Protein AF-A0A359LQV4-F1 (afdb_monomer_lite)

pLDDT: mean 73.51, std 12.02, range [34.66, 92.38]

Sequence (174 aa):
FDETANEVIVLDWSLTARLNREDRRQVGRLIMAMIFRDQGGVLDAILALSHSSGRADPATGAIVDREVKAFFASLPFVASLTTMDAMRLLELVGVAGVRFPASLVMVRKVLFTLDGVLHDVIGGEVRLDNVISREFVARFAKPSLPPPFGWTDYLAVQLSAFRYATGMWALKSA

Structure (mmCIF, N/CA/C/O backbone):
data_AF-A0A359LQV4-F1
#
_entry.id   AF-A0A359LQV4-F1
#
loop_
_atom_site.group_PDB
_atom_site.id
_atom_site.type_symbol
_atom_site.label_atom_id
_atom_site.label_alt_id
_atom_site.label_comp_id
_atom_site.label_asym_id
_atom_site.label_entity_id
_atom_site.label_seq_id
_atom_site.pdbx_PDB_ins_code
_atom_site.Cartn_x
_atom_site.Cartn_y
_atom_site.Cartn_z
_atom_site.occupancy
_atom_site.B_iso_or_equiv
_atom_site.auth_seq_id
_atom_site.auth_comp_id
_atom_site.auth_asym_id
_atom_site.auth_atom_id
_atom_site.pdbx_PDB_model_num
ATOM 1 N N . PHE A 1 1 ? 6.466 -1.063 -29.909 1.00 53.41 1 PHE A N 1
ATOM 2 C CA . PHE A 1 1 ? 7.868 -0.808 -29.547 1.00 53.41 1 PHE A CA 1
ATOM 3 C C . PHE A 1 1 ? 8.527 -0.264 -30.793 1.00 53.41 1 PHE A C 1
ATOM 5 O O . PHE A 1 1 ? 8.392 -0.901 -31.832 1.00 53.41 1 PHE A O 1
ATOM 12 N N . ASP A 1 2 ? 9.089 0.937 -30.729 1.00 57.44 2 ASP A N 1
ATOM 13 C CA . ASP A 1 2 ? 9.869 1.474 -31.843 1.00 57.44 2 ASP A CA 1
ATOM 14 C C . ASP A 1 2 ? 11.338 1.093 -31.604 1.00 57.44 2 ASP A C 1
ATOM 16 O O . ASP A 1 2 ? 12.004 1.666 -30.739 1.00 57.44 2 ASP A O 1
ATOM 20 N N . GLU A 1 3 ? 11.818 0.074 -32.327 1.00 58.12 3 GLU A N 1
ATOM 21 C CA . GLU A 1 3 ? 13.192 -0.442 -32.213 1.00 58.12 3 GLU A CA 1
ATOM 22 C C . GLU A 1 3 ? 14.245 0.606 -32.597 1.00 58.12 3 GLU A C 1
ATOM 24 O O . GLU A 1 3 ? 15.378 0.549 -32.121 1.00 58.12 3 GLU A O 1
ATOM 29 N N . THR A 1 4 ? 13.874 1.591 -33.418 1.00 58.59 4 THR A N 1
ATOM 30 C CA . THR A 1 4 ? 14.788 2.631 -33.898 1.00 58.59 4 THR A CA 1
ATOM 31 C C . THR A 1 4 ? 15.002 3.767 -32.897 1.00 58.59 4 THR A C 1
ATOM 33 O O . THR A 1 4 ? 16.075 4.368 -32.899 1.00 58.59 4 THR A O 1
ATOM 36 N N . ALA A 1 5 ? 14.032 4.037 -32.017 1.00 65.94 5 ALA A N 1
ATOM 37 C CA . ALA A 1 5 ? 14.122 5.095 -31.003 1.00 65.94 5 ALA A CA 1
ATOM 38 C C . ALA A 1 5 ? 14.371 4.575 -29.572 1.00 65.94 5 ALA A C 1
ATOM 40 O O . ALA A 1 5 ? 14.685 5.362 -28.681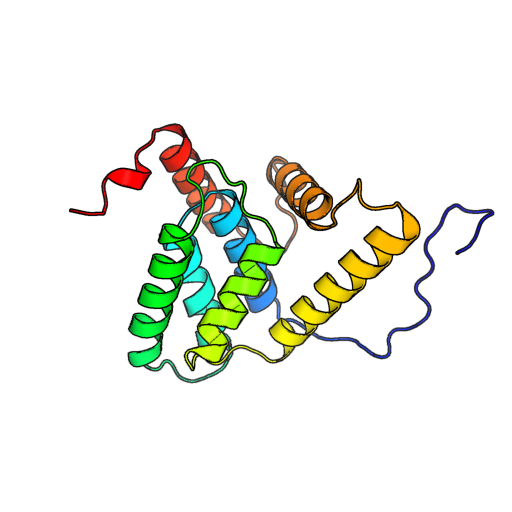 1.00 65.94 5 ALA A O 1
ATOM 41 N N . ASN A 1 6 ? 14.260 3.259 -29.339 1.00 66.00 6 ASN A N 1
ATOM 42 C CA . ASN A 1 6 ? 14.251 2.655 -27.999 1.00 66.00 6 ASN A CA 1
ATOM 43 C C . ASN A 1 6 ? 13.164 3.270 -27.090 1.00 66.00 6 ASN A C 1
ATOM 45 O O . ASN A 1 6 ? 13.369 3.503 -25.896 1.00 66.00 6 ASN A O 1
ATOM 49 N N . GLU A 1 7 ? 11.995 3.549 -27.675 1.00 69.56 7 GLU A N 1
ATOM 50 C CA . GLU A 1 7 ? 10.865 4.190 -27.004 1.00 69.56 7 GLU A CA 1
ATOM 51 C C . GLU A 1 7 ? 9.683 3.226 -26.830 1.00 69.56 7 GLU A C 1
ATOM 53 O O . GLU A 1 7 ? 9.290 2.462 -27.725 1.00 69.56 7 GLU A O 1
ATOM 58 N N . VAL A 1 8 ? 9.070 3.285 -25.646 1.00 70.31 8 VAL A N 1
ATOM 59 C CA . VAL A 1 8 ? 7.829 2.569 -25.346 1.00 70.31 8 VAL A CA 1
ATOM 60 C C . VAL A 1 8 ? 6.649 3.460 -25.720 1.00 70.31 8 VAL A C 1
ATOM 62 O O . VAL A 1 8 ? 6.341 4.429 -25.030 1.00 70.31 8 VAL A O 1
ATOM 65 N N . ILE A 1 9 ? 5.965 3.101 -26.806 1.00 72.81 9 ILE A N 1
ATOM 66 C CA . ILE A 1 9 ? 4.756 3.788 -27.271 1.00 72.81 9 ILE A CA 1
ATOM 67 C C . ILE A 1 9 ? 3.524 3.088 -26.684 1.00 72.81 9 ILE A C 1
ATOM 69 O O . ILE A 1 9 ? 3.287 1.909 -26.952 1.00 72.81 9 ILE A O 1
ATOM 73 N N . VAL A 1 10 ? 2.730 3.821 -25.899 1.00 74.56 10 VAL A N 1
ATOM 74 C CA . VAL A 1 10 ? 1.462 3.343 -25.322 1.00 74.56 10 VAL A CA 1
ATOM 75 C C . VAL A 1 10 ? 0.311 3.711 -26.257 1.00 74.56 10 VAL A C 1
ATOM 77 O O . VAL A 1 10 ? -0.020 4.887 -26.403 1.00 74.56 10 VAL A O 1
ATOM 80 N N . LEU A 1 11 ? -0.287 2.701 -26.894 1.00 74.19 11 LEU A N 1
ATOM 81 C CA . LEU A 1 11 ? -1.308 2.883 -27.935 1.00 74.19 11 LEU A CA 1
ATOM 82 C C . LEU A 1 11 ? -2.748 2.767 -27.414 1.00 74.19 11 LEU A C 1
ATOM 84 O O . LEU A 1 11 ? -3.646 3.382 -27.983 1.00 74.19 11 LEU A O 1
ATOM 88 N N . ASP A 1 12 ? -2.974 2.014 -26.336 1.00 76.56 12 ASP A N 1
ATOM 89 C CA . ASP A 1 12 ? -4.307 1.797 -25.765 1.00 76.56 12 ASP A CA 1
ATOM 90 C C . ASP A 1 12 ? -4.489 2.556 -24.439 1.00 76.56 12 ASP A C 1
ATOM 92 O O . ASP A 1 12 ? -3.694 2.419 -23.508 1.00 76.56 12 ASP A O 1
ATOM 96 N N . TRP A 1 13 ? -5.561 3.351 -24.367 1.00 74.69 13 TRP A N 1
ATOM 97 C CA . TRP A 1 13 ? -5.985 4.142 -23.201 1.00 74.69 13 TRP A CA 1
ATOM 98 C C . TRP A 1 13 ? -7.411 3.789 -22.737 1.00 74.69 13 TRP A C 1
ATOM 100 O O . TRP A 1 13 ? -8.016 4.518 -21.944 1.00 74.69 13 TRP A O 1
ATOM 110 N N . SER A 1 14 ? -7.974 2.680 -23.223 1.00 66.62 14 SER A N 1
ATOM 111 C CA . SER A 1 14 ? -9.354 2.270 -22.938 1.00 66.62 14 SER A CA 1
ATOM 112 C C . SER A 1 14 ? -9.591 1.905 -21.466 1.00 66.62 14 SER A C 1
ATOM 114 O O . SER A 1 14 ? -10.678 2.140 -20.936 1.00 66.62 14 SER A O 1
ATOM 116 N N . LEU A 1 15 ? -8.564 1.413 -20.767 1.00 66.19 15 LEU A N 1
ATOM 117 C CA . LEU A 1 15 ? -8.633 0.989 -19.366 1.00 66.19 15 LEU A CA 1
ATOM 118 C C . LEU A 1 15 ? -8.057 2.051 -18.411 1.00 66.19 15 LEU A C 1
ATOM 120 O O . LEU A 1 15 ? -7.140 1.788 -17.633 1.00 66.19 15 LEU A O 1
ATOM 124 N N . THR A 1 16 ? -8.589 3.275 -18.456 1.00 65.31 16 THR A N 1
ATOM 125 C CA . THR A 1 16 ? -8.126 4.375 -17.590 1.00 65.31 16 THR A CA 1
ATOM 126 C C . THR A 1 16 ? -8.955 4.508 -16.312 1.00 65.31 16 THR A C 1
ATOM 128 O O . THR A 1 16 ? -10.147 4.805 -16.334 1.00 65.31 16 THR A O 1
ATOM 131 N N . ALA A 1 17 ? -8.299 4.350 -15.159 1.00 66.38 17 ALA A N 1
ATOM 132 C CA . ALA A 1 17 ? -8.843 4.755 -13.863 1.00 66.38 17 ALA A CA 1
ATOM 133 C C . ALA A 1 17 ? -8.376 6.166 -13.515 1.00 66.38 17 ALA A C 1
ATOM 135 O O . ALA A 1 17 ? -7.216 6.521 -13.731 1.00 66.38 17 ALA A O 1
ATOM 136 N N . ARG A 1 18 ? -9.235 6.950 -12.860 1.00 69.00 18 ARG A N 1
ATOM 137 C CA . ARG A 1 18 ? -8.805 8.179 -12.186 1.00 69.00 18 ARG A CA 1
ATOM 138 C C . ARG A 1 18 ? -8.732 7.922 -10.689 1.00 69.00 18 ARG A C 1
ATOM 140 O O . ARG A 1 18 ? -9.759 7.724 -10.050 1.00 69.00 18 ARG A O 1
ATOM 147 N N . LEU A 1 19 ? -7.529 7.980 -10.120 1.00 72.44 19 LEU A N 1
ATOM 148 C CA . LEU A 1 19 ? -7.399 8.269 -8.692 1.00 72.44 19 LEU A CA 1
ATOM 149 C C . LEU A 1 19 ? -7.483 9.776 -8.490 1.00 72.44 19 LEU A C 1
ATOM 151 O O . LEU A 1 19 ? -6.826 10.536 -9.216 1.00 72.44 19 LEU A O 1
ATOM 155 N N . ASN A 1 20 ? -8.236 10.205 -7.483 1.00 78.12 20 ASN A N 1
ATOM 156 C CA . ASN A 1 20 ? -8.181 11.588 -7.028 1.00 78.12 20 ASN A CA 1
ATOM 157 C C . ASN A 1 20 ? -6.801 11.870 -6.381 1.00 78.12 20 ASN A C 1
ATOM 159 O O . ASN A 1 20 ? -6.009 10.958 -6.131 1.00 78.12 20 ASN A O 1
ATOM 163 N N . ARG A 1 21 ? -6.463 13.145 -6.163 1.00 78.69 21 ARG A N 1
ATOM 164 C CA . ARG A 1 21 ? -5.146 13.529 -5.621 1.00 78.69 21 ARG A CA 1
ATOM 165 C C . ARG A 1 21 ? -4.898 12.959 -4.219 1.00 78.69 21 ARG A C 1
ATOM 167 O O . ARG A 1 21 ? -3.759 12.616 -3.913 1.00 78.69 21 ARG A O 1
ATOM 174 N N . GLU A 1 22 ? -5.946 12.858 -3.409 1.00 77.25 22 GLU A N 1
ATOM 175 C CA . GLU A 1 22 ? -5.856 12.395 -2.027 1.00 77.25 22 GLU A CA 1
ATOM 176 C C . GLU A 1 22 ? -5.604 10.886 -1.957 1.00 77.25 22 GLU A C 1
ATOM 178 O O . GLU A 1 22 ? -4.654 10.460 -1.313 1.00 77.25 22 GLU A O 1
ATOM 183 N N . ASP A 1 23 ? -6.336 10.080 -2.724 1.00 79.31 23 ASP A N 1
ATOM 184 C CA . ASP A 1 23 ? -6.132 8.635 -2.838 1.00 79.31 23 ASP A CA 1
ATOM 185 C C . ASP A 1 23 ? -4.707 8.326 -3.314 1.00 79.31 23 ASP A C 1
ATOM 187 O O . ASP A 1 23 ? -4.043 7.464 -2.746 1.00 79.31 23 ASP A O 1
ATOM 191 N N . ARG A 1 24 ? -4.181 9.066 -4.308 1.00 81.56 24 ARG A N 1
ATOM 192 C CA . ARG A 1 24 ? -2.781 8.893 -4.759 1.00 81.56 24 ARG A CA 1
ATOM 193 C C . ARG A 1 24 ? -1.793 9.150 -3.629 1.00 81.56 24 ARG A C 1
ATOM 195 O O . ARG A 1 24 ? -0.798 8.439 -3.500 1.00 81.56 24 ARG A O 1
ATOM 202 N N . ARG A 1 25 ? -2.058 10.179 -2.825 1.00 82.56 25 ARG A N 1
ATOM 203 C CA . ARG A 1 25 ? -1.217 10.540 -1.688 1.00 82.56 25 ARG A CA 1
ATOM 204 C C . ARG A 1 25 ? -1.267 9.472 -0.602 1.00 82.56 25 ARG A C 1
ATOM 206 O O . ARG A 1 25 ? -0.215 9.096 -0.094 1.00 82.56 25 ARG A O 1
ATOM 213 N N . GLN A 1 26 ? -2.447 8.954 -0.280 1.00 83.06 26 GLN A N 1
ATOM 214 C CA . GLN A 1 26 ? -2.600 7.918 0.740 1.00 83.06 26 GLN A CA 1
ATOM 215 C C . GLN A 1 26 ? -2.049 6.559 0.284 1.00 83.06 26 GLN A C 1
ATOM 217 O O . GLN A 1 26 ? -1.405 5.881 1.078 1.00 83.06 26 GLN A O 1
ATOM 222 N N . VAL A 1 27 ? -2.174 6.196 -0.998 1.00 83.31 27 VAL A N 1
ATOM 223 C CA . VAL A 1 27 ? -1.494 5.015 -1.571 1.00 83.31 27 VAL A CA 1
ATOM 224 C C . VAL A 1 27 ? 0.021 5.145 -1.439 1.00 83.31 27 VAL A C 1
ATOM 226 O O . VAL A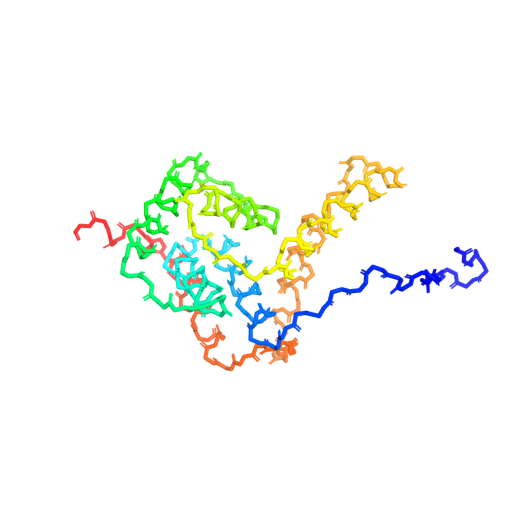 1 27 ? 0.696 4.216 -1.006 1.00 83.31 27 VAL A O 1
ATOM 229 N N . GLY A 1 28 ? 0.565 6.313 -1.764 1.00 80.06 28 GLY A N 1
ATOM 230 C CA . GLY A 1 28 ? 1.988 6.574 -1.608 1.00 80.06 28 GLY A CA 1
ATOM 231 C C . GLY A 1 28 ? 2.474 6.510 -0.160 1.00 80.06 28 GLY A C 1
ATOM 232 O O . GLY A 1 28 ? 3.518 5.926 0.122 1.00 80.06 28 GLY A O 1
ATOM 233 N N . ARG A 1 29 ? 1.691 7.067 0.770 1.00 81.81 29 ARG A N 1
ATOM 234 C CA . ARG A 1 29 ? 1.944 6.968 2.214 1.00 81.81 29 ARG A CA 1
ATOM 235 C C . ARG A 1 29 ? 1.908 5.522 2.692 1.00 81.81 29 ARG A C 1
ATOM 237 O O . ARG A 1 29 ? 2.792 5.133 3.442 1.00 81.81 29 ARG A O 1
ATOM 244 N N . LEU A 1 30 ? 0.942 4.730 2.228 1.00 86.38 30 LEU A N 1
ATOM 245 C CA . LEU A 1 30 ? 0.841 3.308 2.547 1.00 86.38 30 LEU A CA 1
ATOM 246 C C . LEU A 1 30 ? 2.089 2.544 2.087 1.00 86.38 30 LEU A C 1
ATOM 248 O O . LEU A 1 30 ? 2.667 1.805 2.876 1.00 86.38 30 LEU A O 1
ATOM 252 N N . ILE A 1 31 ? 2.526 2.747 0.840 1.00 82.00 31 ILE A N 1
ATOM 253 C CA . ILE A 1 31 ? 3.733 2.102 0.295 1.00 82.00 31 ILE A CA 1
ATOM 254 C C . ILE A 1 31 ? 4.962 2.465 1.137 1.00 82.00 31 ILE A C 1
ATOM 256 O O . ILE A 1 31 ? 5.752 1.592 1.482 1.00 82.00 31 ILE A O 1
ATOM 260 N N . MET A 1 32 ? 5.096 3.731 1.536 1.00 77.44 32 MET A N 1
ATOM 261 C CA . MET A 1 32 ? 6.203 4.177 2.386 1.00 77.44 32 MET A CA 1
ATOM 262 C C . MET A 1 32 ? 6.145 3.585 3.787 1.00 77.44 32 MET A C 1
ATOM 264 O O . MET A 1 32 ? 7.139 3.046 4.264 1.00 77.44 32 MET A O 1
ATOM 268 N N . ALA A 1 33 ? 4.986 3.654 4.438 1.00 81.56 33 ALA A N 1
ATOM 269 C CA . ALA A 1 33 ? 4.800 3.092 5.766 1.00 81.56 33 ALA A CA 1
ATOM 270 C C . ALA A 1 33 ? 5.069 1.579 5.767 1.00 81.56 33 ALA A C 1
ATOM 272 O O . ALA A 1 33 ? 5.677 1.066 6.701 1.00 81.56 33 ALA A O 1
ATOM 273 N N . MET A 1 34 ? 4.719 0.880 4.682 1.00 83.88 34 MET A N 1
ATOM 274 C CA . MET A 1 34 ? 5.097 -0.515 4.469 1.00 83.88 34 MET A CA 1
ATOM 275 C C . MET A 1 34 ? 6.615 -0.678 4.353 1.00 83.88 34 MET A C 1
ATOM 277 O O . MET A 1 34 ? 7.191 -1.405 5.157 1.00 83.88 34 MET A O 1
ATOM 281 N N . ILE A 1 35 ? 7.290 0.037 3.447 1.00 76.50 35 ILE A N 1
ATOM 282 C CA . ILE A 1 35 ? 8.757 -0.038 3.279 1.00 76.50 35 ILE A CA 1
ATOM 283 C C . ILE A 1 35 ? 9.500 0.212 4.606 1.00 76.50 35 ILE A C 1
ATOM 285 O O . ILE A 1 35 ? 10.453 -0.501 4.919 1.00 76.50 35 ILE A O 1
ATOM 289 N N . PHE A 1 36 ? 9.043 1.178 5.410 1.00 77.44 36 PHE A N 1
ATOM 290 C CA . PHE A 1 36 ? 9.631 1.519 6.715 1.00 77.44 36 PHE A CA 1
ATOM 291 C C . PHE A 1 36 ? 9.114 0.682 7.890 1.00 77.44 36 PHE A C 1
ATOM 293 O O . PHE A 1 36 ? 9.527 0.909 9.028 1.00 77.44 36 PHE A O 1
ATOM 300 N N . ARG A 1 37 ? 8.222 -0.282 7.640 1.00 77.81 37 ARG A N 1
ATOM 301 C CA . ARG A 1 37 ? 7.556 -1.095 8.668 1.00 77.81 37 ARG A CA 1
ATOM 302 C C . ARG A 1 37 ? 6.880 -0.250 9.763 1.00 77.81 37 ARG A C 1
ATOM 304 O O . ARG A 1 37 ? 6.783 -0.673 10.915 1.00 77.81 37 ARG A O 1
ATOM 311 N N . ASP A 1 38 ? 6.391 0.934 9.402 1.00 82.81 38 ASP A N 1
ATOM 312 C CA . ASP A 1 38 ? 5.624 1.818 10.274 1.00 82.81 38 ASP A CA 1
ATOM 313 C C . ASP A 1 38 ? 4.165 1.362 10.330 1.00 82.81 38 ASP A C 1
ATOM 315 O O . ASP A 1 38 ? 3.306 1.814 9.572 1.00 82.81 38 ASP A O 1
ATOM 319 N N . GLN A 1 39 ? 3.880 0.451 11.257 1.00 84.38 39 GLN A N 1
ATOM 320 C CA . GLN A 1 39 ? 2.538 -0.089 11.458 1.00 84.38 39 GLN A CA 1
ATOM 321 C C . GLN A 1 39 ? 1.486 1.005 11.732 1.00 84.38 39 GLN A C 1
ATOM 323 O O . GLN A 1 39 ? 0.344 0.881 11.289 1.00 84.38 39 GLN A O 1
ATOM 328 N N . GLY A 1 40 ? 1.859 2.080 12.438 1.00 82.25 40 GLY A N 1
ATOM 329 C CA . GLY A 1 40 ? 0.957 3.203 12.713 1.00 82.25 40 GLY A CA 1
ATOM 330 C C . GLY A 1 40 ? 0.637 3.988 11.444 1.00 82.25 40 GLY A C 1
ATOM 331 O O . GLY A 1 40 ? -0.530 4.218 11.140 1.00 82.25 40 GLY A O 1
ATOM 332 N N . GLY A 1 41 ? 1.664 4.300 10.650 1.00 83.62 41 GLY A N 1
ATOM 333 C CA . GLY A 1 41 ? 1.493 4.936 9.344 1.00 83.62 41 GLY A CA 1
ATOM 334 C C . GLY A 1 41 ? 0.662 4.098 8.365 1.00 83.62 41 GLY A C 1
ATOM 335 O O . GLY A 1 41 ? -0.127 4.653 7.599 1.00 83.62 41 GLY A O 1
ATOM 336 N N . VAL A 1 42 ? 0.785 2.766 8.415 1.00 87.25 42 VAL A N 1
ATOM 337 C CA . VAL A 1 42 ? -0.039 1.843 7.616 1.00 87.25 42 VAL A CA 1
ATOM 338 C C . VAL A 1 42 ? -1.507 1.907 8.040 1.00 87.25 42 VAL A C 1
ATOM 340 O O . VAL A 1 42 ? -2.377 2.059 7.182 1.00 87.25 42 VAL A O 1
ATOM 343 N N . LEU A 1 43 ? -1.788 1.831 9.345 1.00 88.50 43 LEU A N 1
ATOM 344 C CA . LEU A 1 43 ? -3.142 1.949 9.894 1.00 88.50 43 LEU A CA 1
ATOM 345 C C . LEU A 1 43 ? -3.803 3.267 9.463 1.00 88.50 43 LEU A C 1
ATOM 347 O O . LEU A 1 43 ? -4.903 3.252 8.906 1.00 88.50 43 LEU A O 1
ATOM 351 N N . ASP A 1 44 ? -3.109 4.390 9.653 1.00 87.06 44 ASP A N 1
ATOM 352 C CA . ASP A 1 44 ? -3.619 5.723 9.322 1.00 87.06 44 ASP A CA 1
ATOM 353 C C . ASP A 1 44 ? -3.900 5.874 7.820 1.00 87.06 44 ASP A C 1
ATOM 355 O O . ASP A 1 44 ? -4.937 6.418 7.425 1.00 87.06 44 ASP A O 1
ATOM 359 N N . ALA A 1 45 ? -3.008 5.359 6.967 1.00 88.38 45 ALA A N 1
ATOM 360 C CA . ALA A 1 45 ? -3.182 5.405 5.518 1.00 88.38 45 ALA A CA 1
ATOM 361 C C . ALA A 1 45 ? -4.385 4.565 5.057 1.00 88.38 45 ALA A C 1
ATOM 363 O O . ALA A 1 45 ? -5.165 5.019 4.218 1.00 88.38 45 ALA A O 1
ATOM 364 N N . ILE A 1 46 ? -4.575 3.366 5.619 1.00 89.31 46 ILE A N 1
ATOM 365 C CA . ILE A 1 46 ? -5.711 2.498 5.277 1.00 89.31 46 ILE A CA 1
ATOM 366 C C . ILE A 1 46 ? -7.030 3.117 5.743 1.00 89.31 46 ILE A C 1
ATOM 368 O O . ILE A 1 46 ? -8.003 3.116 4.986 1.00 89.31 46 ILE A O 1
ATOM 372 N N . LEU A 1 47 ? -7.068 3.699 6.944 1.00 88.06 47 LEU A N 1
ATOM 373 C CA . LEU A 1 47 ? -8.253 4.408 7.426 1.00 88.06 47 LEU A CA 1
ATOM 374 C C . LEU A 1 47 ? -8.589 5.595 6.523 1.00 88.06 47 LEU A C 1
ATOM 376 O O . LEU A 1 47 ? -9.737 5.717 6.094 1.00 88.06 47 LEU A O 1
ATOM 380 N N . ALA A 1 48 ? -7.601 6.408 6.145 1.00 86.56 48 ALA A N 1
ATOM 381 C CA . ALA A 1 48 ? -7.803 7.525 5.223 1.00 86.56 48 ALA A CA 1
ATOM 382 C C . ALA A 1 48 ? -8.350 7.073 3.853 1.00 86.56 48 ALA A C 1
ATOM 384 O O . ALA A 1 48 ? -9.277 7.696 3.332 1.00 86.56 48 ALA A O 1
ATOM 385 N N . LEU A 1 49 ? -7.839 5.962 3.306 1.00 86.31 49 LEU A N 1
ATOM 386 C CA . LEU A 1 49 ? -8.352 5.351 2.070 1.00 86.31 49 LEU A CA 1
ATOM 387 C C . LEU A 1 49 ? -9.772 4.784 2.236 1.00 86.31 49 LEU A C 1
ATOM 389 O O . LEU A 1 49 ? -10.576 4.835 1.308 1.00 86.31 49 LEU A O 1
ATOM 393 N N . SER A 1 50 ? -10.117 4.255 3.410 1.00 85.88 50 SER A N 1
ATOM 394 C CA . SER A 1 50 ? -11.478 3.774 3.678 1.00 85.88 50 SER A CA 1
ATOM 395 C C . SER A 1 50 ? -12.481 4.933 3.766 1.00 85.88 50 SER A C 1
ATOM 397 O O . SER A 1 50 ? -13.580 4.857 3.217 1.00 85.88 50 SER A O 1
ATOM 399 N N . HIS A 1 51 ? -12.080 6.057 4.368 1.00 82.56 51 HIS A N 1
ATOM 400 C CA . HIS A 1 51 ? -12.919 7.247 4.507 1.00 82.56 51 HIS A CA 1
ATOM 401 C C . HIS A 1 51 ? -13.192 7.946 3.174 1.00 82.56 51 HIS A C 1
ATOM 403 O O . HIS A 1 51 ? -14.277 8.497 2.996 1.00 82.56 51 HIS A O 1
ATOM 409 N N . SER A 1 52 ? -12.272 7.883 2.205 1.00 75.50 52 SER A N 1
ATOM 410 C CA . SER A 1 52 ? -12.539 8.417 0.861 1.00 75.50 52 SER A CA 1
ATOM 411 C C . SER A 1 52 ? -13.611 7.624 0.096 1.00 75.50 52 SER A C 1
ATOM 413 O O . SER A 1 52 ? -14.136 8.105 -0.908 1.00 75.50 52 SER A O 1
ATOM 415 N N . SER A 1 53 ? -14.003 6.452 0.607 1.00 69.75 53 SER A N 1
ATOM 416 C CA . SER A 1 53 ? -15.009 5.562 0.014 1.00 69.75 53 SER A CA 1
ATOM 417 C C . SER A 1 53 ? -16.434 5.794 0.525 1.00 69.75 53 SER A C 1
ATOM 419 O O . SER A 1 53 ? -17.377 5.241 -0.047 1.00 69.75 53 SER A O 1
ATOM 421 N N . GLY A 1 54 ? -16.623 6.555 1.612 1.00 70.56 54 GLY A N 1
ATOM 422 C CA . GLY A 1 54 ? -17.943 6.762 2.211 1.00 70.56 54 GLY A CA 1
ATOM 423 C C . GLY A 1 54 ? -17.932 7.111 3.702 1.00 70.56 54 GLY A C 1
ATOM 424 O O . GLY A 1 54 ? -16.956 7.613 4.251 1.00 70.56 54 GLY A O 1
ATOM 425 N N . ARG A 1 55 ? -19.070 6.880 4.369 1.00 69.44 55 ARG A N 1
ATOM 426 C CA . ARG A 1 55 ? -19.288 7.265 5.772 1.00 69.44 55 ARG A CA 1
ATOM 427 C C . ARG A 1 55 ? -18.373 6.466 6.706 1.00 69.44 55 ARG A C 1
ATOM 429 O O . ARG A 1 55 ? -18.295 5.248 6.595 1.00 69.44 55 ARG A O 1
ATOM 436 N N . ALA A 1 56 ? -17.724 7.165 7.636 1.00 68.25 56 ALA A N 1
ATOM 437 C CA . ALA A 1 56 ? -16.914 6.559 8.684 1.00 68.25 56 ALA A CA 1
ATOM 438 C C . ALA A 1 56 ? -17.770 5.618 9.549 1.00 68.25 56 ALA A C 1
ATOM 440 O O . ALA A 1 56 ? -18.687 6.074 10.232 1.00 68.25 56 ALA A O 1
ATOM 441 N N . ASP A 1 57 ? -17.467 4.323 9.501 1.00 77.50 57 ASP A N 1
ATOM 442 C CA . ASP A 1 57 ? -18.033 3.316 10.397 1.00 77.50 57 ASP A CA 1
ATOM 443 C C . ASP A 1 57 ? -17.042 3.066 11.548 1.00 77.50 57 ASP A C 1
ATOM 445 O O . ASP A 1 57 ? -15.884 2.725 11.282 1.00 77.50 57 ASP A O 1
ATOM 449 N N . PRO A 1 58 ? -17.455 3.229 12.819 1.00 75.50 58 PRO A N 1
ATOM 450 C CA . PR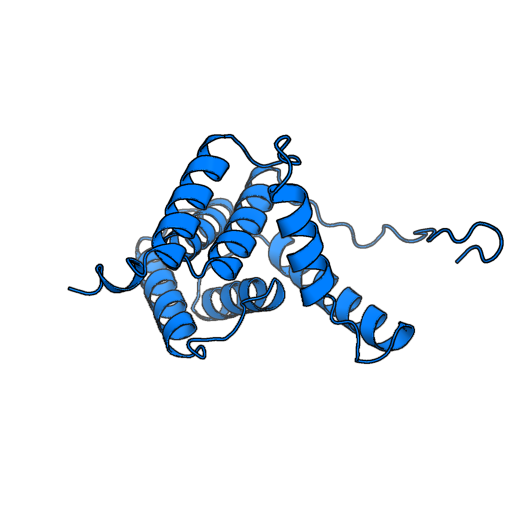O A 1 58 ? -16.634 2.883 13.977 1.00 75.50 58 PRO A CA 1
ATOM 451 C C . PRO A 1 58 ? -16.080 1.448 13.942 1.00 75.50 58 PRO A C 1
ATOM 453 O O . PRO A 1 58 ? -14.979 1.213 14.442 1.00 75.50 58 PRO A O 1
ATOM 456 N N . ALA A 1 59 ? -16.795 0.498 13.326 1.00 82.25 59 ALA A N 1
ATOM 457 C CA . ALA A 1 59 ? -16.341 -0.887 13.198 1.00 82.25 59 ALA A CA 1
ATOM 458 C C . ALA A 1 59 ? -15.134 -1.036 12.254 1.00 82.25 59 ALA A C 1
ATOM 460 O O . ALA A 1 59 ? -14.292 -1.912 12.469 1.00 82.25 59 ALA A O 1
ATOM 461 N N . THR A 1 60 ? -14.992 -0.148 11.262 1.00 85.88 60 THR A N 1
ATOM 462 C CA . THR A 1 60 ? -13.856 -0.142 10.326 1.00 85.88 60 THR A CA 1
ATOM 463 C C . THR A 1 60 ? -12.533 0.008 11.067 1.00 85.88 60 THR A C 1
ATOM 465 O O . THR A 1 60 ? -11.589 -0.712 10.763 1.00 85.88 60 THR A O 1
ATOM 468 N N . GLY A 1 61 ? -12.469 0.875 12.083 1.00 87.12 61 GLY A N 1
ATOM 469 C CA . GLY A 1 61 ? -11.254 1.088 12.875 1.00 87.12 61 GLY A CA 1
ATOM 470 C C . GLY A 1 61 ? -10.722 -0.198 13.509 1.00 87.12 61 GLY A C 1
ATOM 471 O O . GLY A 1 61 ? -9.544 -0.523 13.370 1.00 87.12 61 GLY A O 1
ATOM 472 N N . ALA A 1 62 ? -11.611 -0.959 14.151 1.00 87.88 62 ALA A N 1
ATOM 473 C CA . ALA A 1 62 ? -11.257 -2.211 14.814 1.00 87.88 62 ALA A CA 1
ATOM 474 C C . ALA A 1 62 ? -10.848 -3.309 13.818 1.00 87.88 62 ALA A C 1
ATOM 476 O O . ALA A 1 62 ? -9.925 -4.076 14.092 1.00 87.88 62 ALA A O 1
ATOM 477 N N . ILE A 1 63 ? -11.513 -3.376 12.658 1.00 89.94 63 ILE A N 1
ATOM 478 C CA . ILE A 1 63 ? -11.168 -4.332 11.600 1.00 89.94 63 ILE A CA 1
ATOM 479 C C . ILE A 1 63 ? -9.783 -4.009 11.035 1.00 89.94 63 ILE A C 1
ATOM 481 O O . ILE A 1 63 ? -8.930 -4.891 10.997 1.00 89.94 63 ILE A O 1
ATOM 485 N N . VAL A 1 64 ? -9.531 -2.751 10.655 1.00 90.50 64 VAL A N 1
ATOM 486 C CA . VAL A 1 64 ? -8.237 -2.344 10.089 1.00 90.50 64 VAL A CA 1
ATOM 487 C C . VAL A 1 64 ? -7.106 -2.596 11.086 1.00 90.50 64 VAL A C 1
ATOM 489 O O . VAL A 1 64 ? -6.105 -3.201 10.711 1.00 90.50 64 VAL A O 1
ATOM 492 N N . ASP A 1 65 ? -7.260 -2.201 12.353 1.00 89.75 65 ASP A N 1
ATOM 493 C CA . ASP A 1 65 ? -6.233 -2.429 13.380 1.00 89.75 65 ASP A CA 1
ATOM 494 C C . ASP A 1 65 ? -5.900 -3.921 13.543 1.00 89.75 65 ASP A C 1
ATOM 496 O O . ASP A 1 65 ? -4.723 -4.296 13.576 1.00 89.75 65 ASP A O 1
ATOM 500 N N . ARG A 1 66 ? -6.923 -4.785 13.571 1.00 91.69 66 ARG A N 1
ATOM 501 C CA . ARG A 1 66 ? -6.744 -6.239 13.665 1.00 91.69 66 ARG A CA 1
ATOM 502 C C . ARG A 1 66 ? -5.989 -6.801 12.463 1.00 91.69 66 ARG A C 1
ATOM 504 O O . ARG A 1 66 ? -5.017 -7.529 12.659 1.00 91.69 66 ARG A O 1
ATOM 511 N N . GLU A 1 67 ? -6.417 -6.477 11.244 1.00 92.38 67 GLU A N 1
ATOM 512 C CA . GLU A 1 67 ? -5.802 -7.016 10.024 1.00 92.38 67 GLU A CA 1
ATOM 513 C C . GLU A 1 67 ? -4.366 -6.503 9.839 1.00 92.38 67 GLU A C 1
ATOM 515 O O . GLU A 1 67 ? -3.480 -7.276 9.481 1.00 92.38 67 GLU A O 1
ATOM 520 N N . VAL A 1 68 ? -4.094 -5.232 10.158 1.00 89.88 68 VAL A N 1
ATOM 521 C CA . VAL A 1 68 ? -2.737 -4.663 10.114 1.00 89.88 68 VAL A CA 1
ATOM 522 C C . VAL A 1 68 ? -1.824 -5.360 11.127 1.00 89.88 68 VAL A C 1
ATOM 524 O O . VAL A 1 68 ? -0.718 -5.768 10.771 1.00 89.88 68 VAL A O 1
ATOM 527 N N . LYS A 1 69 ? -2.278 -5.558 12.372 1.00 89.38 69 LYS A N 1
ATOM 528 C CA . LYS A 1 69 ? -1.512 -6.295 13.394 1.00 89.38 69 LYS A CA 1
ATOM 529 C C . LYS A 1 69 ? -1.234 -7.733 12.969 1.00 89.38 69 LYS A C 1
ATOM 531 O O . LYS A 1 69 ? -0.093 -8.181 13.067 1.00 89.38 69 LYS A O 1
ATOM 536 N N . ALA A 1 70 ? -2.253 -8.439 12.482 1.00 89.12 70 ALA A N 1
ATOM 537 C CA . ALA A 1 70 ? -2.123 -9.819 12.023 1.00 89.12 70 ALA A CA 1
ATOM 538 C C . ALA A 1 70 ? -1.149 -9.930 10.842 1.00 89.12 70 ALA A C 1
ATOM 540 O O . ALA A 1 70 ? -0.283 -10.806 10.832 1.00 89.12 70 ALA A O 1
ATOM 541 N N . PHE A 1 71 ? -1.235 -8.999 9.890 1.00 89.00 71 PHE A N 1
ATOM 542 C CA . PHE A 1 71 ? -0.324 -8.932 8.758 1.00 89.00 71 PHE A CA 1
ATOM 543 C C . PHE A 1 71 ? 1.118 -8.749 9.229 1.00 89.00 71 PHE A C 1
ATOM 545 O O . PHE A 1 71 ? 1.966 -9.576 8.906 1.00 89.00 71 PHE A O 1
ATOM 552 N N . PHE A 1 72 ? 1.393 -7.745 10.065 1.00 84.81 72 PHE A N 1
ATOM 553 C CA . PHE A 1 72 ? 2.746 -7.483 10.563 1.00 84.81 72 PHE A CA 1
ATOM 554 C C . PHE A 1 72 ? 3.314 -8.617 11.422 1.00 84.81 72 PHE A C 1
ATOM 556 O O . PHE A 1 72 ? 4.503 -8.914 11.313 1.00 84.81 72 PHE A O 1
ATOM 563 N N . ALA A 1 73 ? 2.476 -9.281 12.221 1.00 85.44 73 ALA A N 1
ATOM 564 C CA . ALA A 1 73 ? 2.870 -10.446 13.011 1.00 85.44 73 ALA A CA 1
ATOM 565 C C . ALA A 1 73 ? 3.224 -11.666 12.143 1.00 85.44 73 ALA A C 1
ATOM 567 O O . ALA A 1 73 ? 4.050 -12.483 12.543 1.00 85.44 73 ALA A O 1
ATOM 568 N N . SER A 1 74 ? 2.624 -11.789 10.954 1.00 85.00 74 SER A N 1
ATOM 569 C CA . SER A 1 74 ? 2.910 -12.882 10.014 1.00 85.00 74 SER A CA 1
ATOM 570 C C . SER A 1 74 ? 4.203 -12.692 9.210 1.00 85.00 74 SER A C 1
ATOM 572 O O . SER A 1 74 ? 4.667 -13.626 8.556 1.00 85.00 74 SER A O 1
ATOM 574 N N . LEU A 1 75 ? 4.791 -11.491 9.234 1.00 80.94 75 LEU A N 1
ATOM 575 C CA . LEU A 1 75 ? 5.955 -11.165 8.419 1.00 80.94 75 LEU A CA 1
ATOM 576 C C . LEU A 1 75 ? 7.268 -11.589 9.087 1.00 80.94 75 LEU A C 1
ATOM 578 O O . LEU A 1 75 ? 7.459 -11.348 10.281 1.00 80.94 75 LEU A O 1
ATOM 582 N N . PRO A 1 76 ? 8.251 -12.079 8.309 1.00 74.06 76 PRO A N 1
ATOM 583 C CA . PRO A 1 76 ? 9.605 -12.268 8.811 1.00 74.06 76 PRO A CA 1
ATOM 584 C C . PRO A 1 76 ? 10.185 -10.935 9.308 1.00 74.06 76 PRO A C 1
ATOM 586 O O . PRO A 1 76 ? 9.996 -9.888 8.677 1.00 74.06 76 PRO A O 1
ATOM 589 N N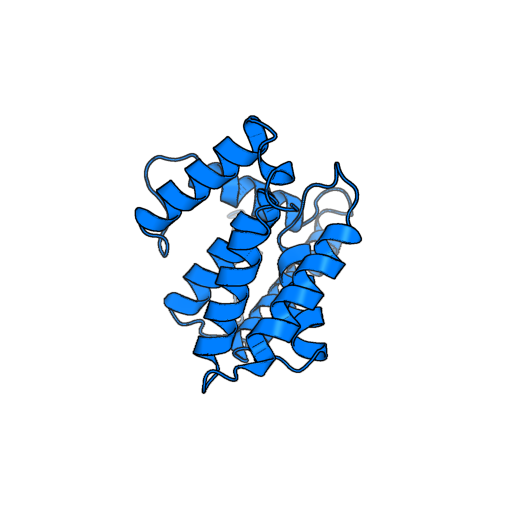 . PHE A 1 77 ? 10.940 -10.977 10.410 1.00 61.53 77 PHE A N 1
ATOM 590 C CA . PHE A 1 77 ? 11.551 -9.794 11.037 1.00 61.53 77 PHE A CA 1
ATOM 591 C C . PHE A 1 77 ? 12.475 -9.014 10.080 1.00 61.53 77 PHE A C 1
ATOM 593 O O . PHE A 1 77 ? 12.582 -7.798 10.179 1.00 61.53 77 PHE A O 1
ATOM 600 N N . VAL A 1 78 ? 13.086 -9.710 9.113 1.00 59.25 78 VAL A N 1
ATOM 601 C CA . VAL A 1 78 ? 14.067 -9.158 8.156 1.00 59.25 78 VAL A CA 1
ATOM 602 C C . VAL A 1 78 ? 13.484 -9.006 6.737 1.00 59.25 78 VAL A C 1
ATOM 604 O O . VAL A 1 78 ? 14.197 -8.660 5.801 1.00 59.25 78 VAL A O 1
ATOM 607 N N . ALA A 1 79 ? 12.185 -9.257 6.536 1.00 62.75 79 ALA A N 1
ATOM 608 C CA . ALA A 1 79 ? 11.578 -9.097 5.215 1.00 62.75 79 ALA A CA 1
ATOM 609 C C . ALA A 1 79 ? 11.440 -7.610 4.847 1.00 62.75 79 ALA A C 1
ATOM 611 O O . ALA A 1 79 ? 10.849 -6.828 5.600 1.00 62.75 79 ALA A O 1
ATOM 612 N N . SER A 1 80 ? 11.964 -7.241 3.675 1.00 63.72 80 SER A N 1
ATOM 613 C CA . SER A 1 80 ? 11.667 -5.960 3.032 1.00 63.72 80 SER A CA 1
ATOM 614 C C . SER A 1 80 ? 10.229 -5.997 2.518 1.00 63.72 80 SER A C 1
ATOM 616 O O . SER A 1 80 ? 9.866 -6.930 1.803 1.00 63.72 80 SER A O 1
ATOM 618 N N . LEU A 1 81 ? 9.414 -5.018 2.916 1.00 73.81 81 LEU A N 1
ATOM 619 C CA . LEU A 1 81 ? 8.033 -4.912 2.455 1.00 73.81 81 LEU A CA 1
ATOM 620 C C . LEU A 1 81 ? 7.960 -4.123 1.156 1.00 73.81 81 LEU A C 1
ATOM 622 O O . LEU A 1 81 ? 8.611 -3.090 0.985 1.00 73.81 81 LEU A O 1
ATOM 626 N N . THR A 1 82 ? 7.149 -4.639 0.245 1.00 76.12 82 THR A N 1
ATOM 627 C CA . THR A 1 82 ? 7.060 -4.183 -1.138 1.00 76.12 82 THR A CA 1
ATOM 628 C C . THR A 1 82 ? 5.742 -3.470 -1.425 1.00 76.12 82 THR A C 1
ATOM 630 O O . THR A 1 82 ? 4.810 -3.448 -0.616 1.00 76.12 82 THR A O 1
ATOM 633 N N . THR A 1 83 ? 5.646 -2.889 -2.621 1.00 78.12 83 THR A N 1
ATOM 634 C CA . THR A 1 83 ? 4.395 -2.289 -3.102 1.00 78.12 83 THR A CA 1
ATOM 635 C C . THR A 1 83 ? 3.283 -3.337 -3.203 1.00 78.12 83 THR A C 1
ATOM 637 O O . THR A 1 83 ? 2.129 -3.047 -2.881 1.00 78.12 83 THR A O 1
ATOM 640 N N . MET A 1 84 ? 3.610 -4.572 -3.584 1.00 80.69 84 MET A N 1
ATOM 641 C CA . MET A 1 84 ? 2.631 -5.657 -3.653 1.00 80.69 84 MET A CA 1
ATOM 642 C C . MET A 1 84 ? 2.135 -6.098 -2.272 1.00 80.69 84 MET A C 1
ATOM 644 O O . MET A 1 84 ? 0.949 -6.399 -2.131 1.00 80.69 84 MET A O 1
ATOM 648 N N . ASP A 1 85 ? 2.974 -6.036 -1.233 1.00 85.00 85 ASP A N 1
ATOM 649 C CA . ASP A 1 85 ? 2.544 -6.287 0.151 1.00 85.00 85 ASP A CA 1
ATOM 650 C C . ASP A 1 85 ? 1.517 -5.249 0.624 1.00 85.00 85 ASP A C 1
ATOM 652 O O . ASP A 1 85 ? 0.526 -5.602 1.266 1.00 85.00 85 ASP A O 1
ATOM 656 N N . ALA A 1 86 ? 1.696 -3.980 0.244 1.00 85.62 86 ALA A N 1
ATOM 657 C CA . ALA A 1 86 ? 0.719 -2.925 0.510 1.00 85.62 86 ALA A CA 1
ATOM 658 C C . ALA A 1 86 ? -0.636 -3.219 -0.162 1.00 85.62 86 ALA A C 1
ATOM 660 O O . ALA A 1 86 ? -1.692 -3.090 0.460 1.00 85.62 86 ALA A O 1
ATOM 661 N N . MET A 1 87 ? -0.614 -3.658 -1.425 1.00 86.69 87 MET A N 1
ATOM 662 C CA . MET A 1 87 ? -1.831 -4.008 -2.170 1.00 86.69 87 MET A CA 1
ATOM 663 C C . MET A 1 87 ? -2.513 -5.263 -1.616 1.00 86.69 87 MET A C 1
ATOM 665 O O . MET A 1 87 ? -3.744 -5.331 -1.588 1.00 86.69 87 MET A O 1
ATOM 669 N N . ARG A 1 88 ? -1.733 -6.239 -1.143 1.00 87.31 88 ARG A N 1
ATOM 670 C CA . ARG A 1 88 ? -2.242 -7.438 -0.467 1.00 87.31 88 ARG A CA 1
ATOM 671 C C . ARG A 1 88 ? -2.913 -7.091 0.858 1.00 87.31 88 ARG A C 1
ATOM 673 O O . ARG A 1 88 ? -3.972 -7.630 1.161 1.00 87.31 88 ARG A O 1
ATOM 680 N N . LEU A 1 89 ? -2.334 -6.176 1.631 1.00 88.38 89 LEU A N 1
ATOM 681 C CA . LEU A 1 89 ? -2.937 -5.722 2.880 1.00 88.38 89 LEU A CA 1
ATOM 682 C C . LEU A 1 89 ? -4.278 -5.012 2.637 1.00 88.38 89 LEU A C 1
ATOM 684 O O . LEU A 1 89 ? -5.250 -5.300 3.333 1.00 88.38 89 LEU A O 1
ATOM 688 N N . LEU A 1 90 ? -4.370 -4.159 1.610 1.00 88.88 90 LEU A N 1
ATOM 689 C CA . LEU A 1 90 ? -5.648 -3.559 1.202 1.00 88.88 90 LEU A CA 1
ATOM 690 C C . LEU A 1 90 ? -6.692 -4.617 0.821 1.00 88.88 90 LEU A C 1
ATOM 692 O O . LEU A 1 90 ? -7.865 -4.467 1.152 1.00 88.88 90 LEU A O 1
ATOM 696 N N . GLU A 1 91 ? -6.287 -5.698 0.153 1.00 87.88 91 GLU A N 1
ATOM 697 C CA . GLU A 1 91 ? -7.190 -6.808 -0.159 1.00 87.88 91 GLU A CA 1
ATOM 698 C C . GLU A 1 91 ? -7.683 -7.528 1.095 1.00 87.88 91 GLU A C 1
ATOM 700 O O . GLU A 1 91 ? -8.888 -7.727 1.225 1.00 87.88 91 GLU A O 1
ATOM 705 N N . LEU A 1 92 ? -6.787 -7.901 2.012 1.00 89.31 92 LEU A N 1
ATOM 706 C CA . LEU A 1 92 ? -7.157 -8.597 3.250 1.00 89.31 92 LEU A CA 1
ATOM 707 C C . LEU A 1 92 ? -8.163 -7.776 4.061 1.00 89.31 92 LEU A C 1
ATOM 709 O O . LEU A 1 92 ? -9.206 -8.280 4.473 1.00 89.31 92 LEU A O 1
ATOM 713 N N . VAL A 1 93 ? -7.888 -6.480 4.198 1.00 89.00 93 VAL A N 1
ATOM 714 C CA . VAL A 1 93 ? -8.774 -5.526 4.866 1.00 89.00 93 VAL A CA 1
ATOM 715 C C . VAL A 1 93 ? -10.108 -5.384 4.117 1.00 89.00 93 VAL A C 1
ATOM 717 O O . VAL A 1 93 ? -11.168 -5.302 4.740 1.00 89.00 93 VAL A O 1
ATOM 720 N N . GLY A 1 94 ? -10.080 -5.415 2.783 1.00 86.56 94 GLY A N 1
ATOM 721 C CA . GLY A 1 94 ? -11.277 -5.377 1.944 1.00 86.56 94 GLY A CA 1
ATOM 722 C C . GLY A 1 94 ? -12.168 -6.609 2.112 1.00 86.56 94 GLY A C 1
ATOM 723 O O . GLY A 1 94 ? -13.380 -6.486 2.282 1.00 86.56 94 GLY A O 1
ATOM 724 N N . VAL A 1 95 ? -11.563 -7.800 2.134 1.00 87.81 95 VAL A N 1
ATOM 725 C CA . VAL A 1 95 ? -12.246 -9.079 2.398 1.00 87.81 95 VAL A CA 1
ATOM 726 C C . VAL A 1 95 ? -12.826 -9.111 3.813 1.00 87.81 95 VAL A C 1
ATOM 728 O O . VAL A 1 95 ? -13.916 -9.645 4.013 1.00 87.81 95 VAL A O 1
ATOM 731 N N . ALA A 1 96 ? -12.157 -8.478 4.780 1.00 87.00 96 ALA A N 1
ATOM 732 C CA . ALA A 1 96 ? -12.645 -8.336 6.150 1.00 87.00 96 ALA A CA 1
ATOM 733 C C . ALA A 1 96 ? -13.838 -7.363 6.297 1.00 87.00 96 ALA A C 1
ATOM 735 O O . ALA A 1 96 ? -14.363 -7.208 7.401 1.00 87.00 96 ALA A O 1
ATOM 736 N N . GLY A 1 97 ? -14.292 -6.735 5.205 1.00 84.44 97 GLY A N 1
ATOM 737 C CA . GLY A 1 97 ? -15.520 -5.937 5.150 1.00 84.44 97 GLY A CA 1
ATOM 738 C C . GLY A 1 97 ? -15.310 -4.430 4.991 1.00 84.44 97 GLY A C 1
ATOM 739 O O . GLY A 1 97 ? -16.291 -3.687 4.928 1.00 84.44 97 GLY A O 1
ATOM 740 N N . VAL A 1 98 ? -14.064 -3.958 4.894 1.00 86.69 98 VAL A N 1
ATOM 741 C CA . VAL A 1 98 ? -13.770 -2.533 4.688 1.00 86.69 98 VAL A CA 1
ATOM 742 C C . VAL A 1 98 ? -13.944 -2.164 3.219 1.00 86.69 98 VAL A C 1
ATOM 744 O O . VAL A 1 98 ? -13.463 -2.843 2.315 1.00 86.69 98 VAL A O 1
ATOM 747 N N . ARG A 1 99 ? -14.631 -1.053 2.955 1.00 85.06 99 ARG A N 1
ATOM 748 C CA . ARG A 1 99 ? -14.821 -0.563 1.588 1.00 85.06 99 ARG A CA 1
ATOM 749 C C . ARG A 1 99 ? -13.689 0.373 1.194 1.00 85.06 99 ARG A C 1
ATOM 751 O O . ARG A 1 99 ? -13.327 1.266 1.954 1.00 85.06 99 ARG A O 1
ATOM 758 N N . PHE A 1 100 ? -13.199 0.176 -0.022 1.00 83.88 100 PHE A N 1
ATOM 759 C CA . PHE A 1 100 ? -12.193 1.013 -0.660 1.00 83.88 100 PHE A CA 1
ATOM 760 C C . PHE A 1 100 ? -12.727 1.605 -1.966 1.00 83.88 100 PHE A C 1
ATOM 762 O O . PHE A 1 100 ? -13.657 1.040 -2.557 1.00 83.88 100 PHE A O 1
ATOM 769 N N . PRO A 1 101 ? -12.126 2.693 -2.477 1.00 80.50 101 PRO A N 1
ATOM 770 C CA . PRO A 1 101 ? -12.507 3.246 -3.763 1.00 80.50 101 PRO A CA 1
ATOM 771 C C . PRO A 1 101 ? -12.233 2.220 -4.868 1.00 80.50 101 PRO A C 1
ATOM 773 O O . PRO A 1 101 ? -11.172 1.593 -4.902 1.00 80.50 101 PRO A O 1
ATOM 776 N N . ALA A 1 102 ? -13.160 2.076 -5.821 1.00 74.69 102 ALA A N 1
ATOM 777 C CA . ALA A 1 102 ? -13.011 1.142 -6.945 1.00 74.69 102 ALA A CA 1
ATOM 778 C C . ALA A 1 102 ? -11.725 1.389 -7.767 1.00 74.69 102 ALA A C 1
ATOM 780 O O . ALA A 1 102 ? -11.160 0.466 -8.355 1.00 74.69 102 ALA A O 1
ATOM 781 N N . SER A 1 103 ? -11.223 2.626 -7.757 1.00 75.94 103 SER A N 1
ATOM 782 C CA . SER A 1 103 ? -9.952 3.020 -8.366 1.00 75.94 103 SER A CA 1
ATOM 783 C C . SER A 1 103 ? -8.740 2.278 -7.778 1.00 75.94 103 SER A C 1
ATOM 785 O O . SER A 1 103 ? -7.808 1.985 -8.525 1.00 75.94 103 SER A O 1
ATOM 787 N N . LEU A 1 104 ? -8.752 1.896 -6.493 1.00 76.81 104 LEU A N 1
ATOM 788 C CA . LEU A 1 104 ? -7.667 1.118 -5.873 1.00 76.81 104 LEU A CA 1
ATOM 789 C C . LEU A 1 104 ? -7.621 -0.326 -6.378 1.00 76.81 104 LEU A C 1
ATOM 791 O O . LEU A 1 104 ? -6.540 -0.867 -6.611 1.00 76.81 104 LEU A O 1
ATOM 795 N N . VAL A 1 105 ? -8.786 -0.936 -6.619 1.00 75.81 105 VAL A N 1
ATOM 796 C CA . VAL A 1 105 ? -8.872 -2.273 -7.232 1.00 75.81 105 VAL A CA 1
ATOM 797 C C . VAL A 1 105 ? -8.254 -2.252 -8.630 1.00 75.81 105 VAL A C 1
ATOM 799 O O . VAL A 1 105 ? -7.557 -3.187 -9.025 1.00 75.81 105 VAL A O 1
ATOM 802 N N . MET A 1 106 ? -8.470 -1.166 -9.372 1.00 78.00 106 MET A N 1
ATOM 803 C CA . MET A 1 106 ? -7.901 -0.983 -10.704 1.00 78.00 106 MET A CA 1
ATOM 804 C C . MET A 1 106 ? -6.382 -0.783 -10.660 1.00 78.00 106 MET A C 1
ATOM 806 O O . MET A 1 106 ? -5.680 -1.421 -11.438 1.00 78.00 106 MET A O 1
ATOM 810 N N . VAL A 1 107 ? -5.860 0.008 -9.712 1.00 76.31 107 VAL A N 1
ATOM 811 C CA . VAL A 1 107 ? -4.404 0.155 -9.489 1.00 76.31 107 VAL A CA 1
ATOM 812 C C . VAL A 1 107 ? -3.755 -1.190 -9.219 1.00 76.31 107 VAL A C 1
ATOM 814 O O . VAL A 1 107 ? -2.747 -1.518 -9.838 1.00 76.31 107 VAL A O 1
ATOM 817 N N . ARG A 1 108 ? -4.358 -1.999 -8.346 1.00 79.50 108 ARG A N 1
ATOM 818 C CA . ARG A 1 108 ? -3.859 -3.342 -8.071 1.00 79.50 108 ARG A CA 1
ATOM 819 C C . ARG A 1 108 ? -3.815 -4.187 -9.342 1.00 79.50 108 ARG A C 1
ATOM 821 O O . ARG A 1 108 ? -2.781 -4.779 -9.624 1.00 79.50 108 ARG A O 1
ATOM 828 N N . LYS A 1 109 ? -4.900 -4.226 -10.120 1.00 78.88 109 LYS A N 1
ATOM 829 C CA . LYS A 1 109 ? -4.927 -4.978 -11.386 1.00 78.88 109 LYS A CA 1
ATOM 830 C C . LYS A 1 109 ? -3.807 -4.539 -12.328 1.00 78.88 109 LYS A C 1
ATOM 832 O O . LYS A 1 109 ? -3.119 -5.401 -12.853 1.00 78.88 109 LYS A O 1
ATOM 837 N N . VAL A 1 110 ? -3.589 -3.230 -12.469 1.00 81.31 110 VAL A N 1
ATOM 838 C CA . VAL A 1 110 ? -2.507 -2.674 -13.297 1.00 81.31 110 VAL A CA 1
ATOM 839 C C . VAL A 1 110 ? -1.131 -3.130 -12.803 1.00 81.31 110 VAL A C 1
ATOM 841 O O . VAL A 1 110 ? -0.315 -3.565 -13.612 1.00 81.31 110 VAL A O 1
ATOM 844 N N . LEU A 1 111 ? -0.878 -3.083 -11.491 1.00 79.44 111 LEU A N 1
ATOM 845 C CA . LEU A 1 111 ? 0.389 -3.542 -10.909 1.00 79.44 111 LEU A CA 1
ATOM 846 C C . LEU A 1 111 ? 0.619 -5.041 -11.142 1.00 79.44 111 LEU A C 1
ATOM 848 O O . LEU A 1 111 ? 1.706 -5.419 -11.561 1.00 79.44 111 LEU A O 1
ATOM 852 N N . PHE A 1 112 ? -0.408 -5.876 -10.956 1.00 77.81 112 PHE A N 1
ATOM 853 C CA . PHE A 1 112 ? -0.325 -7.314 -11.236 1.00 77.81 112 PHE A CA 1
ATOM 854 C C . PHE A 1 112 ? -0.072 -7.606 -12.720 1.00 77.81 112 PHE A C 1
ATOM 856 O O . PHE A 1 112 ? 0.758 -8.451 -13.041 1.00 77.81 112 PHE A O 1
ATOM 863 N N . THR A 1 113 ? -0.752 -6.907 -13.635 1.00 81.62 113 THR A N 1
ATOM 864 C CA . THR A 1 113 ? -0.512 -7.087 -15.076 1.00 81.62 113 THR A CA 1
ATOM 865 C C . THR A 1 113 ? 0.880 -6.626 -15.481 1.00 81.62 113 THR A C 1
ATOM 867 O O . THR A 1 113 ? 1.513 -7.264 -16.313 1.00 81.62 113 THR A O 1
ATOM 870 N N . LEU A 1 114 ? 1.374 -5.539 -14.883 1.00 80.12 114 LEU A N 1
ATOM 871 C CA . LEU A 1 114 ? 2.697 -5.012 -15.189 1.00 80.12 114 LEU A CA 1
ATOM 872 C C . LEU A 1 114 ? 3.802 -5.928 -14.653 1.00 80.12 114 LEU A C 1
ATOM 874 O O . LEU A 1 114 ? 4.794 -6.122 -15.344 1.00 80.12 114 LEU A O 1
ATOM 878 N N . ASP A 1 115 ? 3.623 -6.510 -13.464 1.00 78.69 115 ASP A N 1
ATOM 879 C CA . ASP A 1 115 ? 4.562 -7.491 -12.908 1.00 78.69 115 ASP A CA 1
ATOM 880 C C . ASP A 1 115 ? 4.611 -8.757 -13.776 1.00 78.69 115 ASP A C 1
ATOM 882 O O . ASP A 1 115 ? 5.697 -9.225 -14.103 1.00 78.69 115 ASP A O 1
ATOM 886 N N . GLY A 1 116 ? 3.453 -9.235 -14.255 1.00 77.62 116 GLY A N 1
ATOM 887 C CA . GLY A 1 116 ? 3.378 -10.349 -15.207 1.00 77.62 116 GLY A CA 1
ATOM 888 C C . GLY A 1 116 ? 4.089 -10.059 -16.534 1.00 77.62 116 GLY A C 1
ATOM 889 O O . GLY A 1 116 ? 4.913 -10.850 -16.975 1.00 77.62 116 GLY A O 1
ATOM 890 N N . VAL A 1 117 ? 3.851 -8.889 -17.138 1.00 82.12 117 VAL A N 1
ATOM 891 C CA . VAL A 1 117 ? 4.542 -8.489 -18.380 1.00 82.12 117 VAL A CA 1
ATOM 892 C C . VAL A 1 117 ? 6.050 -8.343 -18.160 1.00 82.12 117 VAL A C 1
ATOM 894 O O . VAL A 1 117 ? 6.836 -8.747 -19.013 1.00 82.12 117 VAL A O 1
ATOM 897 N N . LEU A 1 118 ? 6.480 -7.774 -17.029 1.00 77.81 118 LEU A N 1
ATOM 898 C CA . LEU A 1 118 ? 7.903 -7.619 -16.722 1.00 77.81 118 LEU A CA 1
ATOM 899 C C . LEU A 1 118 ? 8.590 -8.980 -16.565 1.00 77.81 118 LEU A C 1
ATOM 901 O O . LEU A 1 118 ? 9.700 -9.164 -17.069 1.00 77.81 118 LEU A O 1
ATOM 905 N N . HIS A 1 119 ? 7.904 -9.925 -15.917 1.00 76.69 119 HIS A N 1
ATOM 906 C CA . HIS A 1 119 ? 8.350 -11.305 -15.784 1.00 76.69 119 HIS A CA 1
ATOM 907 C C . HIS A 1 119 ? 8.523 -11.981 -17.151 1.00 76.69 119 HIS A C 1
ATOM 909 O O . HIS A 1 119 ? 9.555 -12.608 -17.390 1.00 76.69 119 HIS A O 1
ATOM 915 N N . ASP A 1 120 ? 7.563 -11.794 -18.059 1.00 76.44 120 ASP A N 1
ATOM 916 C CA . ASP A 1 120 ? 7.592 -12.386 -19.400 1.00 76.44 120 ASP A CA 1
ATOM 917 C C . AS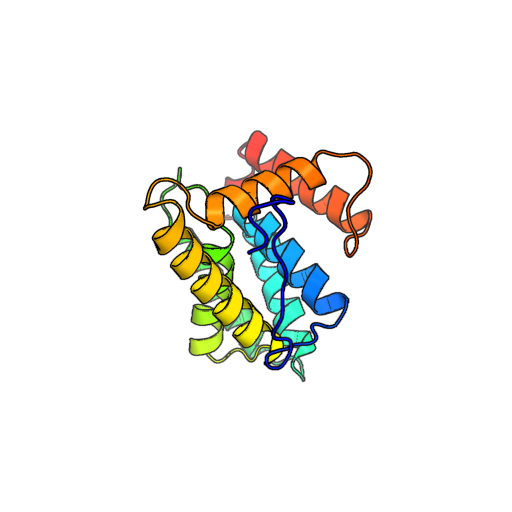P A 1 120 ? 8.686 -11.781 -20.302 1.00 76.44 120 ASP A C 1
ATOM 919 O O . ASP A 1 120 ? 9.240 -12.479 -21.150 1.00 76.44 120 ASP A O 1
ATOM 923 N N . VAL A 1 121 ? 9.015 -10.492 -20.134 1.00 76.88 121 VAL A N 1
ATOM 924 C CA . VAL A 1 121 ? 9.954 -9.766 -21.016 1.00 76.88 121 VAL A CA 1
ATOM 925 C C . VAL A 1 121 ? 11.411 -9.847 -20.551 1.00 76.88 121 VAL A C 1
ATOM 927 O O . VAL A 1 121 ? 12.304 -10.003 -21.381 1.00 76.88 121 VAL A O 1
ATOM 930 N N . ILE A 1 122 ? 11.678 -9.697 -19.249 1.00 68.75 122 ILE A N 1
ATOM 931 C CA . ILE A 1 122 ? 13.049 -9.590 -18.700 1.00 68.75 122 ILE A CA 1
ATOM 932 C C . ILE A 1 122 ? 13.474 -10.890 -17.987 1.00 68.75 122 ILE A C 1
ATOM 934 O O . ILE A 1 122 ? 14.646 -11.073 -17.658 1.00 68.75 122 ILE A O 1
ATOM 938 N N . GLY A 1 123 ? 12.544 -11.827 -17.781 1.00 63.47 123 GLY A N 1
ATOM 939 C CA . GLY A 1 123 ? 12.759 -13.025 -16.975 1.00 63.47 123 GLY A CA 1
ATOM 940 C C . GLY A 1 123 ? 12.650 -12.749 -15.470 1.00 63.47 123 GLY A C 1
ATOM 941 O O . GLY A 1 123 ? 12.558 -11.610 -15.012 1.00 63.47 123 GLY A O 1
ATOM 942 N N . GLY A 1 124 ? 12.664 -13.816 -14.665 1.00 62.22 124 GLY A N 1
ATOM 943 C CA . GLY A 1 124 ? 12.381 -13.764 -13.223 1.00 62.22 124 GLY A CA 1
ATOM 944 C C . GLY A 1 124 ? 13.378 -12.995 -12.340 1.00 62.22 124 GLY A C 1
ATOM 945 O O . GLY A 1 124 ? 13.171 -12.934 -11.128 1.00 62.22 124 GLY A O 1
ATOM 946 N N . GLU A 1 125 ? 14.442 -12.415 -12.898 1.00 58.22 125 GLU A N 1
ATOM 947 C CA . GLU A 1 125 ? 15.460 -11.687 -12.127 1.00 58.22 125 GLU A CA 1
ATOM 948 C C . GLU A 1 125 ? 15.026 -10.265 -11.733 1.00 58.22 125 GLU A C 1
ATOM 950 O O . GLU A 1 125 ? 15.466 -9.748 -10.701 1.00 58.22 125 GLU A O 1
ATOM 955 N N . VAL A 1 126 ? 14.124 -9.632 -12.495 1.00 60.12 126 VAL A N 1
ATOM 956 C CA . VAL A 1 126 ? 13.636 -8.276 -12.203 1.00 60.12 126 VAL A CA 1
ATOM 957 C C . VAL A 1 126 ? 12.169 -8.321 -11.796 1.00 60.12 126 VAL A C 1
ATOM 959 O O . VAL A 1 126 ? 11.273 -8.425 -12.625 1.00 60.12 126 VAL A O 1
ATOM 962 N N . ARG A 1 127 ? 11.918 -8.188 -10.491 1.00 68.38 127 ARG A N 1
ATOM 963 C CA . ARG A 1 127 ? 10.566 -8.010 -9.946 1.00 68.38 127 ARG A CA 1
ATOM 964 C C . ARG A 1 127 ? 10.164 -6.543 -10.002 1.00 68.38 127 ARG A C 1
ATOM 966 O O . ARG A 1 127 ? 10.955 -5.679 -9.599 1.00 68.38 127 ARG A O 1
ATOM 973 N N . LEU A 1 128 ? 8.928 -6.261 -10.416 1.00 72.25 128 LEU A N 1
ATOM 974 C CA . LEU A 1 128 ? 8.399 -4.896 -10.484 1.00 72.25 128 LEU A CA 1
ATOM 975 C C . LEU A 1 128 ? 8.499 -4.202 -9.119 1.00 72.25 128 LEU A C 1
ATOM 977 O O . LEU A 1 128 ? 8.864 -3.030 -9.035 1.00 72.25 128 LEU A O 1
ATOM 981 N N . ASP A 1 129 ? 8.267 -4.966 -8.052 1.00 70.62 129 ASP A N 1
ATOM 982 C CA . ASP A 1 129 ? 8.413 -4.542 -6.661 1.00 70.62 129 ASP A CA 1
ATOM 983 C C . ASP A 1 129 ? 9.755 -3.870 -6.365 1.00 70.62 129 ASP A C 1
ATOM 985 O O . ASP A 1 129 ? 9.795 -2.805 -5.751 1.00 70.62 129 ASP A O 1
ATOM 989 N N . ASN A 1 130 ? 10.857 -4.460 -6.831 1.00 68.94 130 ASN A N 1
ATOM 990 C CA . ASN A 1 130 ? 12.195 -3.942 -6.557 1.00 68.94 130 ASN A CA 1
ATOM 991 C C . ASN A 1 130 ? 12.443 -2.631 -7.304 1.00 68.94 130 ASN A C 1
ATOM 993 O O . ASN A 1 130 ? 13.068 -1.720 -6.761 1.00 68.94 130 ASN A O 1
ATOM 997 N N . VAL A 1 131 ? 11.941 -2.517 -8.537 1.00 73.44 131 VAL A N 1
ATOM 998 C CA . VAL A 1 131 ? 12.083 -1.304 -9.351 1.00 73.44 131 VAL A CA 1
ATOM 999 C C . VAL A 1 131 ? 11.243 -0.173 -8.769 1.00 73.44 131 VAL A C 1
ATOM 1001 O O . VAL A 1 131 ? 11.767 0.926 -8.582 1.00 73.44 131 VAL A O 1
ATOM 1004 N N . ILE A 1 132 ? 9.977 -0.443 -8.428 1.00 71.75 132 ILE A N 1
ATOM 1005 C CA . ILE A 1 132 ? 9.084 0.551 -7.827 1.00 71.75 132 ILE A CA 1
ATOM 1006 C C . ILE A 1 132 ? 9.648 1.007 -6.486 1.00 71.75 132 ILE A C 1
ATOM 1008 O O . ILE A 1 132 ? 9.851 2.204 -6.312 1.00 71.75 132 ILE A O 1
ATOM 1012 N N . SER A 1 133 ? 9.962 0.090 -5.566 1.00 67.56 133 SER A N 1
ATOM 1013 C CA . SER A 1 133 ? 10.481 0.466 -4.248 1.00 67.56 133 SER A CA 1
ATOM 1014 C C . SER A 1 133 ? 11.798 1.238 -4.355 1.00 67.56 133 SER A C 1
ATOM 1016 O O . SER A 1 133 ? 11.952 2.267 -3.696 1.00 67.56 133 SER A O 1
ATOM 1018 N N . ARG A 1 134 ? 12.730 0.816 -5.224 1.00 71.25 134 ARG A N 1
ATOM 1019 C CA . ARG A 1 134 ? 14.008 1.518 -5.421 1.00 71.25 134 ARG A CA 1
ATOM 1020 C C . ARG A 1 134 ? 13.812 2.916 -5.993 1.00 71.25 134 ARG A C 1
ATOM 1022 O O . ARG A 1 134 ? 14.390 3.861 -5.467 1.00 71.25 134 ARG A O 1
ATOM 1029 N N . GLU A 1 135 ? 13.022 3.058 -7.053 1.00 72.25 135 GLU A N 1
ATOM 1030 C CA . GLU A 1 135 ? 12.791 4.355 -7.696 1.00 72.25 135 GLU A CA 1
ATOM 1031 C C . GLU A 1 135 ? 12.012 5.296 -6.773 1.00 72.25 135 GLU A C 1
ATOM 1033 O O . GLU A 1 135 ? 12.299 6.492 -6.707 1.00 72.25 135 GLU A O 1
ATOM 1038 N N . PHE A 1 136 ? 11.069 4.758 -6.002 1.00 67.44 136 PHE A N 1
ATOM 1039 C CA . PHE A 1 136 ? 10.307 5.522 -5.027 1.00 67.44 136 PHE A CA 1
ATOM 1040 C C . PHE A 1 136 ? 11.208 6.044 -3.900 1.00 67.44 136 PHE A C 1
ATOM 1042 O O . PHE A 1 136 ? 11.182 7.240 -3.608 1.00 67.44 136 PHE A O 1
ATOM 1049 N N . VAL A 1 137 ? 12.082 5.197 -3.340 1.00 67.62 137 VAL A N 1
ATOM 1050 C CA . VAL A 1 137 ? 13.088 5.601 -2.340 1.00 67.62 137 VAL A CA 1
ATOM 1051 C C . VAL A 1 137 ? 14.089 6.597 -2.929 1.00 67.62 137 VAL A C 1
ATOM 1053 O O . VAL A 1 137 ? 14.362 7.624 -2.312 1.00 67.62 137 VAL A O 1
ATOM 1056 N N . ALA A 1 138 ? 14.603 6.350 -4.137 1.00 71.88 138 ALA A N 1
ATOM 1057 C CA . ALA A 1 138 ? 15.563 7.232 -4.800 1.00 71.88 138 ALA A CA 1
ATOM 1058 C C . ALA A 1 138 ? 14.975 8.620 -5.096 1.00 71.88 138 ALA A C 1
ATOM 1060 O O . ALA A 1 138 ? 15.670 9.629 -4.971 1.00 71.88 138 ALA A O 1
ATOM 1061 N N . ARG A 1 139 ? 13.690 8.694 -5.459 1.00 68.00 139 ARG A N 1
ATOM 1062 C CA . ARG A 1 139 ? 12.975 9.967 -5.631 1.00 68.00 139 ARG A CA 1
ATOM 1063 C C . ARG A 1 139 ? 12.674 10.649 -4.306 1.00 68.00 139 ARG A C 1
ATOM 1065 O O . ARG A 1 139 ? 12.707 11.871 -4.256 1.00 68.00 139 ARG A O 1
ATOM 1072 N N . PHE A 1 140 ? 12.416 9.886 -3.249 1.00 59.59 140 PHE A N 1
ATOM 1073 C CA . PHE A 1 140 ? 12.167 10.428 -1.916 1.00 59.59 140 PHE A CA 1
ATOM 1074 C C . PHE A 1 14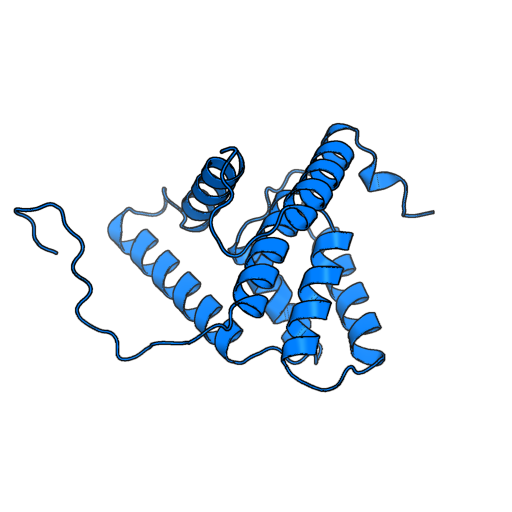0 ? 13.441 10.939 -1.226 1.00 59.59 140 PHE A C 1
ATOM 1076 O O . PHE A 1 140 ? 13.385 11.873 -0.435 1.00 59.59 140 PHE A O 1
ATOM 1083 N N . ALA A 1 141 ? 14.602 10.369 -1.559 1.00 63.22 141 ALA A N 1
ATOM 1084 C CA . ALA A 1 141 ? 15.906 10.837 -1.092 1.00 63.22 141 ALA A CA 1
ATOM 1085 C C . ALA A 1 141 ? 16.329 12.183 -1.716 1.00 63.22 141 ALA A C 1
ATOM 1087 O O . ALA A 1 141 ? 17.301 12.793 -1.268 1.00 63.22 141 ALA A O 1
ATOM 1088 N N . LYS A 1 142 ? 15.621 12.660 -2.750 1.00 65.81 142 LYS A N 1
ATOM 1089 C CA . LYS A 1 142 ? 15.850 13.986 -3.331 1.00 65.81 142 LYS A CA 1
ATOM 1090 C C . LYS A 1 142 ? 15.113 15.055 -2.510 1.00 65.81 142 LYS A C 1
ATOM 1092 O O . LYS A 1 142 ? 13.986 14.825 -2.082 1.00 65.81 142 LYS A O 1
ATOM 1097 N N . PRO A 1 143 ? 15.698 16.256 -2.340 1.00 54.03 143 PRO A N 1
ATOM 1098 C CA . PRO A 1 143 ? 15.092 17.337 -1.555 1.00 54.03 143 PRO A CA 1
ATOM 1099 C C . PRO A 1 143 ? 13.782 17.881 -2.154 1.00 54.03 143 PRO A C 1
ATOM 1101 O O . PRO A 1 143 ? 13.019 18.550 -1.461 1.00 54.03 143 PRO A O 1
ATOM 1104 N N . SER A 1 144 ? 13.495 17.593 -3.428 1.00 57.41 144 SER A N 1
ATOM 1105 C CA . SER A 1 144 ? 12.225 17.896 -4.084 1.00 57.41 144 SER A CA 1
ATOM 1106 C C . SER A 1 144 ? 11.323 16.660 -4.110 1.00 57.41 144 SER A C 1
ATOM 1108 O O . SER A 1 144 ? 11.493 15.760 -4.933 1.00 57.41 144 SER A O 1
ATOM 1110 N N . LEU A 1 145 ? 10.330 16.622 -3.217 1.00 55.00 145 LEU A N 1
ATOM 1111 C CA . LEU A 1 145 ? 9.326 15.563 -3.236 1.00 55.00 145 LEU A CA 1
ATOM 1112 C C . LEU A 1 145 ? 8.520 15.613 -4.545 1.00 55.00 145 LEU A C 1
ATOM 1114 O O . LEU A 1 145 ? 7.998 16.675 -4.901 1.00 55.00 145 LEU A O 1
ATOM 1118 N N . PRO A 1 146 ? 8.361 14.486 -5.259 1.00 57.38 146 PRO A N 1
ATOM 1119 C CA . PRO A 1 146 ? 7.437 14.444 -6.376 1.00 57.38 146 PRO A CA 1
ATOM 1120 C C . PRO A 1 146 ? 5.998 14.635 -5.854 1.00 57.38 146 PRO A C 1
ATOM 1122 O O . PRO A 1 146 ? 5.642 14.087 -4.807 1.00 57.38 146 PRO A O 1
ATOM 1125 N N . PRO A 1 147 ? 5.136 15.394 -6.553 1.00 55.03 147 PRO A N 1
ATOM 1126 C CA . PRO A 1 147 ? 3.713 15.447 -6.222 1.00 55.03 147 PRO A CA 1
ATOM 1127 C C . PRO A 1 147 ? 3.139 14.015 -6.197 1.00 55.03 147 PRO A C 1
ATOM 1129 O O . PRO A 1 147 ? 3.503 13.216 -7.062 1.00 55.03 147 PRO A O 1
ATOM 1132 N N . PRO A 1 148 ? 2.255 13.655 -5.241 1.00 56.66 148 PRO A N 1
ATOM 1133 C CA . PRO A 1 148 ? 1.324 14.529 -4.511 1.00 56.66 148 PRO A CA 1
ATOM 1134 C C . PRO A 1 148 ? 1.658 14.818 -3.030 1.00 56.66 148 PRO A C 1
ATOM 1136 O O . PRO A 1 148 ? 0.788 15.313 -2.313 1.00 56.66 148 PRO A O 1
ATOM 1139 N N . PHE A 1 149 ? 2.855 14.499 -2.547 1.00 61.00 149 PHE A N 1
ATOM 1140 C CA . PHE A 1 149 ? 3.188 14.573 -1.119 1.00 61.00 149 PHE A CA 1
ATOM 1141 C C . PHE A 1 149 ? 3.506 15.998 -0.631 1.00 61.00 149 PHE A C 1
ATOM 1143 O O . PHE A 1 149 ? 3.988 16.835 -1.394 1.00 61.00 149 PHE A O 1
ATOM 1150 N N . GLY A 1 150 ? 3.242 16.268 0.651 1.00 62.19 150 GLY A N 1
ATOM 1151 C CA . GLY A 1 150 ? 3.529 17.545 1.317 1.00 62.19 150 GLY A CA 1
ATOM 1152 C C . GLY A 1 150 ? 4.619 17.433 2.391 1.00 62.19 150 GLY A C 1
ATOM 1153 O O . GLY A 1 150 ? 5.027 16.344 2.779 1.00 62.19 150 GLY A O 1
ATOM 1154 N N . TRP A 1 151 ? 5.064 18.570 2.930 1.00 52.56 151 TRP A N 1
ATOM 1155 C CA . TRP A 1 151 ? 6.118 18.636 3.959 1.00 52.56 151 TRP A CA 1
ATOM 1156 C C . TRP A 1 151 ? 5.781 17.885 5.265 1.00 52.56 151 TRP A C 1
ATOM 1158 O O . TRP A 1 151 ? 6.667 17.378 5.947 1.00 52.56 151 TRP A O 1
ATOM 1168 N N . THR A 1 152 ? 4.498 17.747 5.609 1.00 61.88 152 THR A N 1
ATOM 1169 C CA . THR A 1 152 ? 4.059 16.960 6.777 1.00 61.88 152 THR A CA 1
ATOM 1170 C C . THR A 1 152 ? 4.277 15.456 6.594 1.00 61.88 152 THR A C 1
ATOM 1172 O O . THR A 1 152 ? 4.523 14.755 7.572 1.00 61.88 152 THR A O 1
ATOM 1175 N N . ASP A 1 153 ? 4.263 14.970 5.349 1.00 63.56 153 ASP A N 1
ATOM 1176 C CA . ASP A 1 153 ? 4.590 13.579 5.016 1.00 63.56 153 ASP A CA 1
ATOM 1177 C C . ASP A 1 153 ? 6.079 13.309 5.200 1.00 63.56 153 ASP A C 1
ATOM 1179 O O . ASP A 1 153 ? 6.465 12.259 5.702 1.00 63.56 153 ASP A O 1
ATOM 1183 N N . TYR A 1 154 ? 6.910 14.294 4.854 1.00 61.31 154 TYR A N 1
ATOM 1184 C CA . TYR A 1 154 ? 8.356 14.225 5.020 1.00 61.31 154 TYR A CA 1
ATOM 1185 C C . TYR A 1 154 ? 8.757 14.062 6.489 1.00 61.31 154 TYR A C 1
ATOM 1187 O O . TYR A 1 154 ? 9.557 13.188 6.811 1.00 61.31 154 TYR A O 1
ATOM 1195 N N . LEU A 1 155 ? 8.151 14.836 7.396 1.00 61.28 155 LEU A N 1
ATOM 1196 C CA . LEU A 1 155 ? 8.425 14.727 8.833 1.00 61.28 155 LEU A CA 1
ATOM 1197 C C . LEU A 1 155 ? 7.934 13.404 9.426 1.00 61.28 155 LEU A C 1
ATOM 1199 O O . LEU A 1 155 ? 8.658 12.796 10.206 1.00 61.28 155 LEU A O 1
ATOM 1203 N N . ALA A 1 156 ? 6.744 12.932 9.042 1.00 64.88 156 ALA A N 1
ATOM 1204 C CA . ALA A 1 156 ? 6.223 11.646 9.509 1.00 64.88 156 ALA A CA 1
ATOM 1205 C C . ALA A 1 156 ? 7.107 10.470 9.054 1.00 64.88 156 ALA A C 1
ATOM 1207 O O . ALA A 1 156 ? 7.389 9.562 9.840 1.00 64.88 156 ALA A O 1
ATOM 1208 N N . VAL A 1 157 ? 7.607 10.521 7.814 1.00 60.75 157 VAL A N 1
ATOM 1209 C CA . VAL A 1 157 ? 8.539 9.523 7.272 1.00 60.75 157 VAL A CA 1
ATOM 1210 C C . VAL A 1 157 ? 9.913 9.614 7.935 1.00 60.75 157 VAL A C 1
ATOM 1212 O O . VAL A 1 157 ? 10.480 8.591 8.297 1.00 60.75 157 VAL A O 1
ATOM 1215 N N . GLN A 1 158 ? 10.457 10.814 8.152 1.00 61.31 158 GLN A N 1
ATOM 1216 C CA . GLN A 1 158 ? 11.728 10.948 8.869 1.00 61.31 158 GLN A CA 1
ATOM 1217 C C . GLN A 1 158 ? 11.621 10.461 10.314 1.00 61.31 158 GLN A C 1
ATOM 1219 O O . GLN A 1 158 ? 12.537 9.798 10.794 1.00 61.31 158 GLN A O 1
ATOM 1224 N N . LEU A 1 159 ? 10.502 10.724 10.995 1.00 61.59 159 LEU A N 1
ATOM 1225 C CA . LEU A 1 159 ? 10.276 10.223 12.348 1.00 61.59 159 LEU A CA 1
ATOM 1226 C C . LEU A 1 159 ? 10.173 8.694 12.377 1.00 61.59 159 LEU A C 1
ATOM 1228 O O . LEU A 1 159 ? 10.725 8.068 13.276 1.00 61.59 159 LEU A O 1
ATOM 1232 N N . SER A 1 160 ? 9.474 8.081 11.420 1.00 60.72 160 SER A N 1
ATOM 1233 C CA . SER A 1 160 ? 9.341 6.618 11.333 1.00 60.72 160 SER A CA 1
ATOM 1234 C C . SER A 1 160 ? 10.652 5.943 10.922 1.00 60.72 160 SER A C 1
ATOM 1236 O O . SER A 1 160 ? 11.057 4.975 11.565 1.00 60.72 160 SER A O 1
ATOM 1238 N N . ALA A 1 161 ? 11.381 6.503 9.953 1.00 58.88 161 ALA A N 1
ATOM 1239 C CA . ALA A 1 161 ? 12.722 6.055 9.578 1.00 58.88 161 ALA A CA 1
ATOM 1240 C C . ALA A 1 161 ? 13.709 6.164 10.751 1.00 58.88 161 ALA A C 1
ATOM 1242 O O . ALA A 1 161 ? 14.467 5.229 11.009 1.00 58.88 161 ALA A O 1
ATOM 1243 N N . PHE A 1 162 ? 13.655 7.263 11.513 1.00 58.28 162 PHE A N 1
ATOM 1244 C CA . PHE A 1 162 ? 14.446 7.426 12.732 1.00 58.28 162 PHE A CA 1
ATOM 1245 C C . PHE A 1 162 ? 14.063 6.376 13.779 1.00 58.28 162 PHE A C 1
ATOM 1247 O O . PHE A 1 162 ? 14.941 5.725 14.327 1.00 58.28 162 PHE A O 1
ATOM 1254 N N . ARG A 1 163 ? 12.766 6.122 13.996 1.00 58.59 163 ARG A N 1
ATOM 1255 C CA . ARG A 1 163 ? 12.281 5.102 14.947 1.00 58.59 163 ARG A CA 1
ATOM 1256 C C . ARG A 1 163 ? 12.697 3.677 14.579 1.00 58.59 163 ARG A C 1
ATOM 1258 O O . ARG A 1 163 ? 12.950 2.890 15.492 1.00 58.59 163 ARG A O 1
ATOM 1265 N N . TYR A 1 164 ? 12.772 3.353 13.287 1.00 53.06 164 TYR A N 1
ATOM 1266 C CA . TYR A 1 164 ? 13.315 2.080 12.806 1.00 53.06 164 TYR A CA 1
ATOM 1267 C C . TYR A 1 164 ? 14.829 2.003 13.042 1.00 53.06 164 TYR A C 1
ATOM 1269 O O . TYR A 1 164 ? 15.306 1.048 13.651 1.00 53.06 164 TYR A O 1
ATOM 1277 N N . ALA A 1 165 ? 15.575 3.042 12.651 1.00 57.25 165 ALA A N 1
ATOM 1278 C CA . ALA A 1 165 ? 17.025 3.108 12.838 1.00 57.25 165 ALA A CA 1
ATOM 1279 C C . ALA A 1 165 ? 17.442 3.037 14.318 1.00 57.25 165 ALA A C 1
ATOM 1281 O O . ALA A 1 165 ? 18.475 2.458 14.644 1.00 57.25 165 ALA A O 1
ATOM 1282 N N . THR A 1 166 ? 16.628 3.580 15.223 1.00 55.00 166 THR A N 1
ATOM 1283 C CA . THR A 1 166 ? 16.880 3.552 16.669 1.00 55.00 166 THR A CA 1
ATOM 1284 C C . THR A 1 166 ? 16.278 2.333 17.377 1.00 55.00 166 THR A C 1
ATOM 1286 O O . THR A 1 166 ? 16.330 2.273 18.603 1.00 55.00 166 THR A O 1
ATOM 1289 N N . GLY A 1 167 ? 15.639 1.395 16.663 1.00 54.28 167 GLY A N 1
ATOM 1290 C CA . GLY A 1 167 ? 14.994 0.219 17.268 1.00 54.28 167 GLY A CA 1
ATOM 1291 C C . GLY A 1 167 ? 13.822 0.544 18.209 1.00 54.28 167 GLY A C 1
ATOM 1292 O O . GLY A 1 167 ? 13.368 -0.315 18.963 1.00 54.28 167 GLY A O 1
ATOM 1293 N N . MET A 1 168 ? 13.287 1.769 18.162 1.00 51.19 168 MET A N 1
ATOM 1294 C CA . MET A 1 168 ? 12.221 2.241 19.058 1.00 51.19 168 MET A CA 1
ATOM 1295 C C . MET A 1 168 ? 10.819 1.770 18.643 1.00 51.19 168 MET A C 1
ATOM 1297 O O . MET A 1 168 ? 9.833 2.054 19.323 1.00 51.19 168 MET A O 1
ATOM 1301 N N . TRP A 1 169 ? 10.704 1.035 17.539 1.00 55.03 169 TRP A N 1
ATOM 1302 C CA . TRP A 1 169 ? 9.455 0.412 17.096 1.00 55.03 169 TRP A CA 1
ATOM 1303 C C . TRP A 1 169 ? 8.870 -0.618 18.084 1.00 55.03 169 TRP A C 1
ATOM 1305 O O . TRP A 1 169 ? 7.664 -0.835 18.080 1.00 55.03 169 TRP A O 1
ATOM 1315 N N . ALA A 1 170 ? 9.686 -1.187 18.980 1.00 51.12 170 ALA A N 1
ATOM 1316 C CA . ALA A 1 170 ? 9.277 -2.205 19.953 1.00 51.12 170 ALA A CA 1
ATOM 1317 C C . ALA A 1 170 ? 8.694 -1.623 21.258 1.00 51.12 170 ALA A C 1
ATOM 1319 O O . ALA A 1 170 ? 8.200 -2.362 22.101 1.00 51.12 170 ALA A O 1
ATOM 1320 N N . LEU A 1 171 ? 8.736 -0.299 21.446 1.00 49.69 171 LEU A N 1
ATOM 1321 C CA . LEU A 1 171 ? 8.390 0.357 22.716 1.00 49.69 171 LEU A CA 1
ATOM 1322 C C . LEU A 1 171 ? 6.902 0.722 22.870 1.00 49.69 171 LEU A C 1
ATOM 1324 O O . LEU A 1 171 ? 6.538 1.330 23.871 1.00 49.69 171 LEU A O 1
ATOM 1328 N N . LYS A 1 172 ? 6.029 0.365 21.915 1.00 43.38 172 LYS A N 1
ATOM 1329 C CA . LYS A 1 172 ? 4.582 0.671 21.986 1.00 43.38 172 LYS A CA 1
ATOM 1330 C C . LYS A 1 172 ? 3.677 -0.569 22.061 1.00 43.38 172 LYS A C 1
ATOM 1332 O O . LYS A 1 172 ? 2.519 -0.505 21.660 1.00 43.38 172 LYS A O 1
ATOM 1337 N N . SER A 1 173 ? 4.192 -1.691 22.562 1.00 38.97 173 SER A N 1
ATOM 1338 C CA . SER A 1 173 ? 3.385 -2.872 22.910 1.00 38.97 173 SER A CA 1
ATOM 1339 C C . SER A 1 173 ? 3.297 -3.117 24.423 1.00 38.97 173 SER A C 1
ATOM 1341 O O . SER A 1 173 ? 3.142 -4.263 24.837 1.00 38.97 173 SER A O 1
ATOM 1343 N N . ALA A 1 174 ? 3.411 -2.059 25.233 1.00 34.66 174 ALA A N 1
ATOM 1344 C CA . ALA A 1 174 ? 3.132 -2.072 26.669 1.00 34.66 174 ALA A CA 1
ATOM 1345 C C . ALA A 1 174 ? 1.963 -1.132 26.978 1.00 34.66 174 ALA A C 1
ATOM 1347 O O . ALA A 1 174 ? 1.950 -0.021 26.395 1.00 34.66 174 ALA A O 1
#

Foldseek 3Di:
DPPVVPDDDDDDPPLDDDDDQQLVQLLLQLQLCQQLVVLVSNLVSLQSQLVVQDDDDPVLSVLLNVLSVVLSVPDDPPDRGFSLSSLVSNVSSVVSPGDGPVSSVSVNVVLVVVQVVCCVPVNPPDGPRVVCSVVSVVQLVDPDRDPPDDPVSNVVSVVSNVCSVVVVPVVPPD

Secondary structure (DSSP, 8-state):
-BTTTTB------SS-----HHHHHHHHHHHHHHHTT-HHHHHHHHHHHHHTTSS--HHHHHHHHHHHHHHHHHS-TTPPP-HHHHHHHHHHHHHTT----HHHHHHHHHHHHHHHHHHHHH-TT--HHHHHHHHHHHHHTSSSPPTT--HHHHHHHHHHHHHHHTTGGGGG--

Radius of gyration: 17.34 Å; chains: 1; bounding box: 36×32×61 Å